Protein AF-A0A975MTH8-F1 (afdb_monomer)

Sequence (126 aa):
MILRWELRMLRRMFAWLFHARGDADKWRRLLSRLSTQQADLVVVHRVYQLARTGTKAIIRFEPSGKHQDSWFESRRVVRGEYLVITGHDGVGHHHKTLCRYVERGQLLARASKRDRRAYMRENSVS

Structure (mmCIF, N/CA/C/O backbone):
data_AF-A0A975MTH8-F1
#
_entry.id   AF-A0A975MTH8-F1
#
loop_
_atom_site.group_PDB
_atom_site.id
_atom_site.type_symbol
_atom_site.label_atom_id
_atom_site.label_alt_id
_atom_site.label_comp_id
_atom_site.label_asym_id
_atom_site.label_entity_id
_atom_site.label_seq_id
_atom_site.pdbx_PDB_ins_code
_atom_site.Cartn_x
_atom_site.Cartn_y
_atom_site.Cartn_z
_atom_site.occupancy
_atom_site.B_iso_or_equiv
_atom_site.auth_seq_id
_atom_site.auth_comp_id
_atom_site.auth_asym_id
_atom_site.auth_atom_id
_atom_site.pdbx_PDB_model_num
ATOM 1 N N . MET A 1 1 ? -46.816 -18.872 10.965 1.00 48.84 1 MET A N 1
ATOM 2 C CA . MET A 1 1 ? -45.738 -18.959 9.949 1.00 48.84 1 MET A CA 1
ATOM 3 C C . MET A 1 1 ? -44.903 -17.665 9.938 1.00 48.84 1 MET A C 1
ATOM 5 O O . MET A 1 1 ? -44.859 -16.976 8.931 1.00 48.84 1 MET A O 1
ATOM 9 N N . ILE A 1 2 ? -44.270 -17.306 11.069 1.00 52.34 2 ILE A N 1
ATOM 10 C CA . ILE A 1 2 ? -43.572 -16.007 11.271 1.00 52.34 2 ILE A CA 1
ATOM 11 C C . ILE A 1 2 ? -42.073 -16.199 11.611 1.00 52.34 2 ILE A C 1
ATOM 13 O O . ILE A 1 2 ? -41.240 -15.407 11.183 1.00 52.34 2 ILE A O 1
ATOM 17 N N . LEU A 1 3 ? -41.686 -17.333 12.217 1.00 54.47 3 LEU A N 1
ATOM 18 C CA . LEU A 1 3 ? -40.307 -17.611 12.667 1.00 54.47 3 LEU A CA 1
ATOM 19 C C . LEU A 1 3 ? -39.216 -17.607 11.573 1.00 54.47 3 LEU A C 1
ATOM 21 O O . LEU A 1 3 ? -38.030 -17.467 11.870 1.00 54.47 3 LEU A O 1
ATOM 25 N N . ARG A 1 4 ? -39.570 -17.799 10.297 1.00 53.81 4 ARG A N 1
ATOM 26 C CA . ARG A 1 4 ? -38.570 -18.010 9.231 1.00 53.81 4 ARG A CA 1
ATOM 27 C C . ARG A 1 4 ? -37.926 -16.705 8.734 1.00 53.81 4 ARG A C 1
ATOM 29 O O . ARG A 1 4 ? -36.821 -16.748 8.190 1.00 53.81 4 ARG A O 1
ATOM 36 N N . TRP A 1 5 ? -38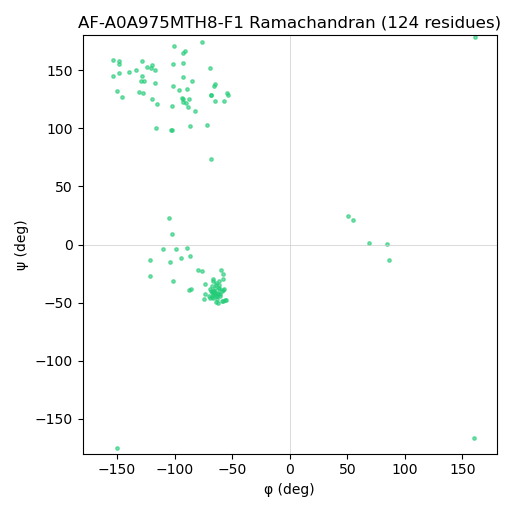.589 -15.562 8.926 1.00 47.06 5 TRP A N 1
ATOM 37 C CA . TRP A 1 5 ? -38.105 -14.244 8.492 1.00 47.06 5 TRP A CA 1
ATOM 38 C C . TRP A 1 5 ? -37.173 -13.594 9.524 1.00 47.06 5 TRP A C 1
ATOM 40 O O . TRP A 1 5 ? -36.129 -13.057 9.146 1.00 47.06 5 TRP A O 1
ATOM 50 N N . GLU A 1 6 ? -37.463 -13.750 10.817 1.00 59.38 6 GLU A N 1
ATOM 51 C CA . GLU A 1 6 ? -36.638 -13.217 11.912 1.00 59.38 6 GLU A CA 1
ATOM 52 C C . GLU A 1 6 ? -35.265 -13.899 12.001 1.00 59.38 6 GLU A C 1
ATOM 54 O O . GLU A 1 6 ? -34.243 -13.221 12.120 1.00 59.38 6 GLU A O 1
ATOM 59 N N . LEU A 1 7 ? -35.188 -15.224 11.810 1.00 60.03 7 LEU A N 1
ATOM 60 C CA . LEU A 1 7 ? -33.902 -15.938 11.801 1.00 60.03 7 LEU A CA 1
ATOM 61 C C . LEU A 1 7 ? -32.982 -15.521 10.639 1.00 60.03 7 LEU A C 1
ATOM 63 O O . LEU A 1 7 ? -31.760 -15.478 10.802 1.00 60.03 7 LEU A O 1
ATOM 67 N N . ARG A 1 8 ? -33.533 -15.210 9.455 1.00 64.88 8 ARG A N 1
ATOM 68 C CA . ARG A 1 8 ? -32.731 -14.712 8.319 1.00 64.88 8 ARG A CA 1
ATOM 69 C C . ARG A 1 8 ? -32.205 -13.307 8.595 1.00 64.88 8 ARG A C 1
ATOM 71 O O . ARG A 1 8 ? -31.067 -13.014 8.231 1.00 64.88 8 ARG A O 1
ATOM 78 N N . MET A 1 9 ? -33.003 -12.460 9.241 1.00 62.94 9 MET A N 1
ATOM 79 C CA . MET A 1 9 ? -32.611 -11.095 9.587 1.00 62.94 9 MET A CA 1
ATOM 80 C C . MET A 1 9 ? -31.523 -11.086 10.671 1.00 62.94 9 MET A C 1
ATOM 82 O O . MET A 1 9 ? -30.476 -10.471 10.471 1.00 62.94 9 MET A O 1
ATOM 86 N N . LEU A 1 10 ? -31.687 -11.878 11.736 1.00 65.94 10 LEU A N 1
ATOM 87 C CA . LEU A 1 10 ? -30.680 -12.042 12.788 1.00 65.94 10 LEU A CA 1
ATOM 88 C C . LEU A 1 10 ? -29.362 -12.613 12.244 1.00 65.94 10 LEU A C 1
ATOM 90 O O . LEU A 1 10 ? -28.302 -12.065 12.532 1.00 65.94 10 LEU A O 1
ATOM 94 N N . ARG A 1 11 ? -29.387 -13.640 11.378 1.00 64.31 11 ARG A N 1
ATOM 95 C CA . ARG A 1 11 ? -28.155 -14.176 10.753 1.00 64.31 11 ARG A CA 1
ATOM 96 C C . ARG A 1 11 ? -27.429 -13.142 9.897 1.00 64.31 11 ARG A C 1
ATOM 98 O O . ARG A 1 11 ? -26.202 -13.105 9.920 1.00 64.31 11 ARG A O 1
ATOM 105 N N . ARG A 1 12 ? -28.154 -12.293 9.159 1.00 63.16 12 ARG A N 1
ATOM 106 C CA . ARG A 1 12 ? -27.549 -11.198 8.380 1.00 63.16 12 ARG A CA 1
ATOM 107 C C . ARG A 1 12 ? -26.954 -10.127 9.287 1.00 63.16 12 ARG A C 1
ATOM 109 O O . ARG A 1 12 ? -25.863 -9.650 8.997 1.00 63.16 12 ARG A O 1
ATOM 116 N N . MET A 1 13 ? -27.632 -9.793 10.381 1.00 60.59 13 MET A N 1
ATOM 117 C CA . MET A 1 13 ? -27.163 -8.807 11.351 1.00 60.59 13 MET A CA 1
ATOM 118 C C . MET A 1 13 ? -25.915 -9.296 12.095 1.00 60.59 13 MET A C 1
ATOM 120 O O . MET A 1 13 ? -24.923 -8.577 12.152 1.00 60.59 13 MET A O 1
ATOM 124 N N . PHE A 1 14 ? -25.901 -10.548 12.564 1.00 61.69 14 PHE A N 1
ATOM 125 C CA . PHE A 1 14 ? -24.710 -11.159 13.155 1.00 61.69 14 PHE A CA 1
ATOM 126 C C . PHE A 1 14 ? -23.577 -11.283 12.139 1.00 61.69 14 PHE A C 1
ATOM 128 O O . PHE A 1 14 ? -22.464 -10.867 12.436 1.00 61.69 14 PHE A O 1
ATOM 135 N N . ALA A 1 15 ? -23.835 -11.768 10.921 1.00 59.56 15 ALA A N 1
ATOM 136 C CA . ALA A 1 15 ? -22.809 -11.825 9.881 1.00 59.56 15 ALA A CA 1
ATOM 137 C C . ALA A 1 15 ? -22.220 -10.438 9.582 1.00 59.56 15 ALA A C 1
ATOM 139 O O . ALA A 1 15 ? -21.009 -10.320 9.414 1.00 59.56 15 ALA A O 1
ATOM 140 N N . TRP A 1 16 ? -23.052 -9.393 9.564 1.00 58.25 16 TRP A N 1
ATOM 141 C CA . TRP A 1 16 ? -22.619 -8.009 9.386 1.00 58.25 16 TRP A CA 1
ATOM 142 C C . TRP A 1 16 ? -21.780 -7.503 10.567 1.00 58.25 16 TRP A C 1
ATOM 144 O O . TRP A 1 16 ? -20.705 -6.954 10.338 1.00 58.25 16 TRP A O 1
ATOM 154 N N . LEU A 1 17 ? -22.203 -7.753 11.811 1.00 59.12 17 LEU A N 1
ATOM 155 C CA . LEU A 1 17 ? -21.451 -7.396 13.022 1.00 59.12 17 LEU A CA 1
ATOM 156 C C . LEU A 1 17 ? -20.102 -8.130 13.103 1.00 59.12 17 LEU A C 1
ATOM 158 O O . LEU A 1 17 ? -19.076 -7.508 13.375 1.00 59.12 17 LEU A O 1
ATOM 162 N N . PHE A 1 18 ? -20.074 -9.435 12.814 1.00 60.06 18 PHE A N 1
ATOM 163 C CA . PHE A 1 18 ? -18.844 -10.233 12.777 1.00 60.06 18 PHE A CA 1
ATOM 164 C C . PHE A 1 18 ? -17.904 -9.788 11.648 1.00 60.06 18 PHE A C 1
ATOM 166 O O . PHE A 1 18 ? -16.699 -9.682 11.869 1.00 60.06 18 PHE A O 1
ATOM 173 N N . HIS A 1 19 ? -18.433 -9.462 10.462 1.00 60.56 19 HIS A N 1
ATOM 174 C CA . HIS A 1 19 ? -17.619 -8.906 9.376 1.00 60.56 19 HIS A CA 1
ATOM 175 C C . HIS A 1 19 ? -17.059 -7.528 9.736 1.00 60.56 19 HIS A C 1
ATOM 177 O O . HIS A 1 19 ? -15.888 -7.273 9.482 1.00 60.56 19 HIS A O 1
ATOM 183 N N . ALA A 1 20 ? -17.862 -6.653 10.348 1.00 62.03 20 ALA A N 1
ATOM 184 C CA . ALA A 1 20 ? -17.420 -5.319 10.741 1.00 62.03 20 ALA A CA 1
ATOM 185 C C . ALA A 1 20 ? -16.272 -5.366 11.766 1.00 62.03 20 ALA A C 1
ATOM 187 O O . ALA A 1 20 ? -15.285 -4.653 11.584 1.00 62.03 20 ALA A O 1
ATOM 188 N N . ARG A 1 21 ? -16.351 -6.254 12.769 1.00 63.50 21 ARG A N 1
ATOM 189 C CA . ARG A 1 21 ? -15.250 -6.487 13.724 1.00 63.50 21 ARG A CA 1
ATOM 190 C C . ARG A 1 21 ? -14.002 -7.054 13.040 1.00 63.50 21 ARG A C 1
ATOM 192 O O . ARG A 1 21 ? -12.900 -6.558 13.257 1.00 63.50 21 ARG A O 1
ATOM 199 N N . GLY A 1 22 ? -14.174 -8.034 12.147 1.00 74.25 22 GLY A N 1
ATOM 200 C CA . GLY A 1 22 ? -13.063 -8.613 11.382 1.00 74.25 22 GLY A CA 1
ATOM 201 C C . GLY A 1 22 ? -12.345 -7.604 10.472 1.00 74.25 22 GLY A C 1
ATOM 202 O O . GLY A 1 22 ? -11.130 -7.709 10.271 1.00 74.25 22 GLY A O 1
ATOM 203 N N . ASP A 1 23 ? -13.072 -6.609 9.956 1.00 83.56 23 ASP A N 1
ATOM 204 C CA . ASP A 1 23 ? -12.522 -5.508 9.159 1.00 83.56 23 ASP A CA 1
ATOM 205 C C . ASP A 1 23 ? -11.676 -4.555 10.030 1.00 83.56 23 ASP A C 1
ATOM 207 O O . ASP A 1 23 ? -10.560 -4.199 9.645 1.00 83.56 23 ASP A O 1
ATOM 211 N N . ALA A 1 24 ? -12.144 -4.185 11.229 1.00 87.62 24 ALA A N 1
ATOM 212 C CA . ALA A 1 24 ? -11.375 -3.347 12.159 1.00 87.62 24 ALA A CA 1
ATOM 213 C C . ALA A 1 24 ? -10.093 -4.046 12.654 1.00 87.62 24 ALA A C 1
ATOM 215 O O . ALA A 1 24 ? -9.031 -3.421 12.742 1.00 87.62 24 ALA A O 1
ATOM 216 N N . ASP A 1 25 ? -10.145 -5.360 12.887 1.00 90.00 25 ASP A N 1
ATOM 217 C CA . ASP A 1 25 ? -8.981 -6.152 13.299 1.00 90.00 25 ASP A CA 1
ATOM 218 C C . ASP A 1 25 ? -7.879 -6.209 12.238 1.00 90.00 25 ASP A C 1
ATOM 220 O O . ASP A 1 25 ? -6.691 -6.253 12.569 1.00 90.00 25 ASP A O 1
ATOM 224 N N . LYS A 1 26 ? -8.237 -6.190 10.947 1.00 91.62 26 LYS A N 1
ATOM 225 C CA . LYS A 1 26 ? -7.236 -6.081 9.873 1.00 91.62 26 LYS A CA 1
ATOM 226 C C . LYS A 1 26 ? -6.466 -4.773 9.971 1.00 91.62 26 LYS A C 1
ATOM 228 O O . LYS A 1 26 ? -5.246 -4.786 9.817 1.00 91.62 26 LYS A O 1
ATOM 233 N N . TRP A 1 27 ? -7.156 -3.673 10.268 1.00 94.06 27 TRP A N 1
ATOM 234 C CA . TRP A 1 27 ? -6.505 -2.383 10.468 1.00 94.06 27 TRP A CA 1
ATOM 235 C C . TRP A 1 27 ? -5.616 -2.378 11.717 1.00 94.06 27 TRP A C 1
ATOM 237 O O . TRP A 1 27 ? -4.470 -1.945 11.637 1.00 94.06 27 TRP A O 1
ATOM 247 N N . ARG A 1 28 ? -6.079 -2.941 12.843 1.00 93.31 28 ARG A N 1
ATOM 248 C CA . ARG A 1 28 ? -5.256 -3.090 14.061 1.00 93.31 28 ARG A CA 1
ATOM 249 C C . ARG A 1 28 ? -3.965 -3.861 13.798 1.00 93.31 28 ARG A C 1
ATOM 251 O O . ARG A 1 28 ? -2.893 -3.400 14.173 1.00 93.31 28 ARG A O 1
ATOM 258 N N . ARG A 1 29 ? -4.054 -5.007 13.111 1.00 91.44 29 ARG A N 1
ATOM 259 C CA . ARG A 1 29 ? -2.874 -5.806 12.732 1.00 91.44 29 ARG A CA 1
ATOM 260 C C . ARG A 1 29 ? -1.925 -5.044 11.817 1.00 91.44 29 ARG A C 1
ATOM 262 O O . ARG A 1 29 ? -0.717 -5.234 11.893 1.00 91.44 29 ARG A O 1
ATOM 269 N N . LEU A 1 30 ? -2.459 -4.204 10.936 1.00 93.88 30 LEU A N 1
ATOM 270 C CA . LEU A 1 30 ? -1.640 -3.339 10.101 1.00 93.88 30 LEU A CA 1
ATOM 271 C C . LEU A 1 30 ? -0.871 -2.331 10.970 1.00 93.88 30 LEU A C 1
ATOM 273 O O . LEU A 1 30 ? 0.350 -2.250 10.852 1.00 93.88 30 LEU A O 1
ATOM 277 N N . LEU A 1 31 ? -1.545 -1.637 11.892 1.00 93.50 31 LEU A N 1
ATOM 278 C CA . LEU A 1 31 ? -0.901 -0.682 12.804 1.00 93.50 31 LEU A CA 1
ATOM 279 C C . LEU A 1 31 ? 0.141 -1.341 13.720 1.00 93.50 31 LEU A C 1
ATOM 281 O O . LEU A 1 31 ? 1.205 -0.769 13.933 1.00 93.50 31 LEU A O 1
ATOM 285 N N . SER A 1 32 ? -0.104 -2.562 14.205 1.00 92.50 32 SER A N 1
ATOM 286 C CA . SER A 1 32 ? 0.870 -3.276 15.043 1.00 92.50 32 SER A CA 1
ATOM 287 C C . SER A 1 32 ? 2.144 -3.658 14.280 1.00 92.50 32 SER A C 1
ATOM 289 O O . SER A 1 32 ? 3.220 -3.751 14.864 1.00 92.50 32 SER A O 1
ATOM 291 N N . ARG A 1 33 ? 2.055 -3.900 12.964 1.00 92.56 33 ARG A N 1
ATOM 292 C CA . ARG A 1 33 ? 3.245 -4.120 12.121 1.00 92.56 33 ARG A CA 1
ATOM 293 C C . ARG A 1 33 ? 4.008 -2.829 11.857 1.00 92.56 33 ARG A C 1
ATOM 295 O O . ARG A 1 33 ? 5.228 -2.874 11.783 1.00 92.56 33 ARG A O 1
ATOM 302 N N . LEU A 1 34 ? 3.301 -1.705 11.750 1.00 90.75 34 LEU A N 1
ATOM 303 C CA . LEU A 1 34 ? 3.921 -0.392 11.593 1.00 90.75 34 LEU A CA 1
ATOM 304 C C . LEU A 1 34 ? 4.734 0.010 12.832 1.00 90.75 34 LEU A C 1
ATOM 306 O O . LEU A 1 34 ? 5.819 0.547 12.684 1.00 90.75 34 LEU A O 1
ATOM 310 N N . SER A 1 35 ? 4.238 -0.258 14.044 1.00 81.62 35 SER A N 1
ATOM 311 C CA . SER A 1 35 ? 4.922 0.147 15.282 1.00 81.62 35 SER A CA 1
ATOM 312 C C . SER A 1 35 ? 6.126 -0.723 15.657 1.00 81.62 35 SER A C 1
ATOM 314 O O . SER A 1 35 ? 6.986 -0.281 16.411 1.00 81.62 35 SER A O 1
ATOM 316 N N . THR A 1 36 ? 6.186 -1.962 15.165 1.00 75.62 36 THR A N 1
ATOM 317 C CA . THR A 1 36 ? 7.221 -2.945 15.538 1.00 75.62 36 THR A CA 1
ATOM 318 C C . THR A 1 36 ? 8.413 -2.973 14.587 1.00 75.62 36 THR A C 1
ATOM 320 O O . THR A 1 36 ? 9.423 -3.601 14.896 1.00 75.62 36 THR A O 1
ATOM 323 N N . GLN A 1 37 ? 8.312 -2.326 13.426 1.00 74.62 37 GLN A N 1
ATOM 324 C CA . GLN A 1 37 ? 9.346 -2.329 12.393 1.00 74.62 37 GLN A CA 1
ATOM 325 C C . GLN A 1 37 ? 9.576 -0.901 11.895 1.00 74.62 37 GLN A C 1
ATOM 327 O O . GLN A 1 37 ? 8.649 -0.097 11.892 1.00 74.62 37 GLN A O 1
ATOM 332 N N . GLN A 1 38 ? 10.794 -0.577 11.448 1.00 85.62 38 GLN A N 1
ATOM 333 C CA . GLN A 1 38 ? 11.060 0.649 10.683 1.00 85.62 38 GLN A CA 1
ATOM 334 C C . GLN A 1 38 ? 10.393 0.528 9.304 1.00 85.62 38 GLN A C 1
ATOM 336 O O . GLN A 1 38 ? 11.037 0.235 8.300 1.00 85.62 38 GLN A O 1
ATOM 341 N N . ALA A 1 39 ? 9.070 0.643 9.290 1.00 94.56 39 ALA A N 1
ATOM 342 C CA . ALA A 1 39 ? 8.218 0.409 8.143 1.00 94.56 39 ALA A CA 1
ATOM 343 C C . ALA A 1 39 ? 7.443 1.676 7.789 1.00 94.56 39 ALA A C 1
ATOM 345 O O . ALA A 1 39 ? 7.144 2.513 8.639 1.00 94.56 39 ALA A O 1
ATOM 346 N N . ASP A 1 40 ? 7.063 1.772 6.523 1.00 96.00 40 ASP A N 1
ATOM 347 C CA . ASP A 1 40 ? 6.265 2.867 6.005 1.00 96.00 40 ASP A CA 1
ATOM 348 C C . ASP A 1 40 ? 4.808 2.442 5.845 1.00 96.00 40 ASP A C 1
ATOM 350 O O . ASP A 1 40 ? 4.500 1.373 5.304 1.00 96.00 40 ASP A O 1
ATOM 354 N N . LEU A 1 41 ? 3.897 3.325 6.251 1.00 96.56 41 LEU A N 1
ATOM 355 C CA . LEU A 1 41 ? 2.489 3.224 5.897 1.00 96.56 41 LEU A CA 1
ATOM 356 C C . LEU A 1 41 ? 2.236 3.944 4.573 1.00 96.56 41 LEU A C 1
ATOM 358 O O . LEU A 1 41 ? 2.382 5.166 4.469 1.00 96.56 41 LEU A O 1
ATOM 362 N N . VAL A 1 42 ? 1.790 3.190 3.574 1.00 97.81 42 VAL A N 1
ATOM 363 C CA . VAL A 1 42 ? 1.510 3.708 2.235 1.00 97.81 42 VAL A CA 1
ATOM 364 C C . VAL A 1 42 ? 0.115 3.315 1.770 1.00 97.81 42 VAL A C 1
ATOM 366 O O . VAL A 1 42 ? -0.465 2.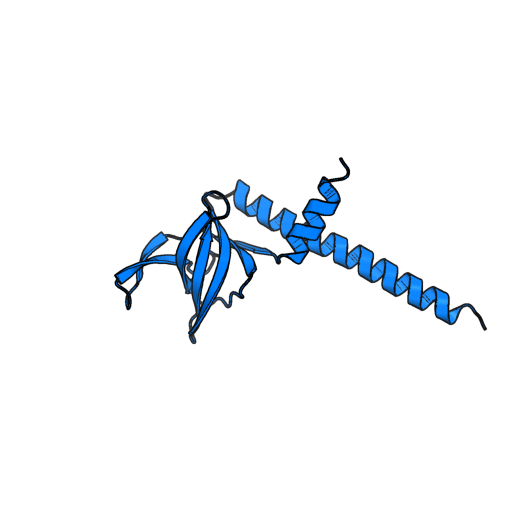331 2.227 1.00 97.81 42 VAL A O 1
ATOM 369 N N . VAL A 1 43 ? -0.422 4.063 0.812 1.00 97.94 43 VAL A N 1
ATOM 370 C CA . VAL A 1 43 ? -1.605 3.668 0.044 1.00 97.94 43 VAL A CA 1
ATOM 371 C C . VAL A 1 43 ? -1.245 3.508 -1.427 1.00 97.94 43 VAL A C 1
ATOM 373 O O . VAL A 1 43 ? -0.524 4.324 -2.002 1.00 97.94 43 VAL A O 1
ATOM 376 N N . VAL A 1 44 ? -1.780 2.471 -2.066 1.00 98.12 44 VAL A N 1
ATOM 377 C CA . VAL A 1 44 ? -1.625 2.254 -3.507 1.00 98.12 44 VAL A CA 1
ATOM 378 C C . VAL A 1 44 ? -2.471 3.288 -4.248 1.00 98.12 44 VAL A C 1
ATOM 380 O O . VAL A 1 44 ? -3.697 3.172 -4.334 1.00 98.12 44 VAL A O 1
ATOM 383 N N . HIS A 1 45 ? -1.830 4.321 -4.788 1.00 97.75 45 HIS A N 1
ATOM 384 C CA . HIS A 1 45 ? -2.506 5.411 -5.485 1.00 97.75 45 HIS A CA 1
ATOM 385 C C . HIS A 1 45 ? -2.988 4.982 -6.878 1.00 97.75 45 HIS A C 1
ATOM 387 O O . HIS A 1 45 ? -4.148 5.212 -7.240 1.00 97.75 45 HIS A O 1
ATOM 393 N N . ARG A 1 46 ? -2.116 4.314 -7.645 1.00 97.38 46 ARG A N 1
ATOM 394 C CA . ARG A 1 46 ? -2.404 3.820 -9.000 1.00 97.38 46 ARG A CA 1
ATOM 395 C C . ARG A 1 46 ? -1.592 2.565 -9.290 1.00 97.38 46 ARG A C 1
ATOM 397 O O . ARG A 1 46 ? -0.385 2.582 -9.117 1.00 97.38 46 ARG A O 1
ATOM 404 N N . VAL A 1 47 ? -2.228 1.520 -9.809 1.00 97.69 47 VAL A N 1
ATOM 405 C CA . VAL A 1 47 ? -1.526 0.387 -10.431 1.00 97.69 47 VAL A CA 1
ATOM 406 C C . VAL A 1 47 ? -1.450 0.664 -11.923 1.00 97.69 47 VAL A C 1
ATOM 408 O O . VAL A 1 47 ? -2.478 0.954 -12.533 1.00 97.69 47 VAL A O 1
ATOM 411 N N . TYR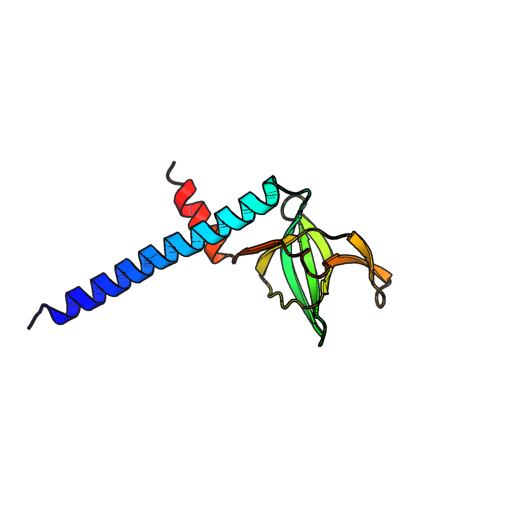 A 1 48 ? -0.251 0.622 -12.496 1.00 95.62 48 TYR A N 1
ATOM 412 C CA . TYR A 1 48 ? -0.060 0.908 -13.920 1.00 95.62 48 TYR A CA 1
ATOM 413 C C . TYR A 1 48 ? 0.568 -0.256 -14.690 1.00 95.62 48 TYR A C 1
ATOM 415 O O . TYR A 1 48 ? 0.498 -0.266 -15.913 1.00 95.62 48 TYR A O 1
ATOM 423 N N . GLN A 1 49 ? 1.125 -1.261 -14.004 1.00 95.12 49 GLN A N 1
ATOM 424 C CA . GLN A 1 49 ? 1.588 -2.482 -14.659 1.00 95.12 49 GLN A CA 1
ATOM 425 C C . GLN A 1 49 ? 1.384 -3.709 -13.765 1.00 95.12 49 GLN A C 1
ATOM 427 O O . GLN A 1 49 ? 1.879 -3.768 -12.640 1.00 95.12 49 GLN A O 1
ATOM 432 N N . LEU A 1 50 ? 0.716 -4.729 -14.305 1.00 95.69 50 LEU A N 1
ATOM 433 C CA . LEU A 1 50 ? 0.645 -6.071 -13.728 1.00 95.69 50 LEU A CA 1
ATOM 434 C C . LEU A 1 50 ? 1.581 -6.992 -14.519 1.00 95.69 50 LEU A C 1
ATOM 436 O O . LEU A 1 50 ? 1.235 -7.472 -15.591 1.00 95.69 50 LEU A O 1
ATOM 440 N N . ALA A 1 51 ? 2.786 -7.228 -14.006 1.00 91.69 51 ALA A N 1
ATOM 441 C CA . ALA A 1 51 ? 3.783 -8.087 -14.648 1.00 91.69 51 ALA A CA 1
ATOM 442 C C . ALA A 1 51 ? 3.694 -9.530 -14.133 1.00 91.69 51 ALA A C 1
ATOM 444 O O . ALA A 1 51 ? 3.100 -9.784 -13.088 1.00 91.69 51 ALA A O 1
ATOM 445 N N . ARG A 1 52 ? 4.313 -10.499 -14.815 1.00 94.19 52 ARG A N 1
ATOM 446 C CA . ARG A 1 52 ? 4.331 -11.905 -14.361 1.00 94.19 52 ARG A CA 1
ATOM 447 C C . ARG A 1 52 ? 4.912 -12.064 -12.949 1.00 94.19 52 ARG A C 1
ATOM 449 O O . ARG A 1 52 ? 4.396 -12.842 -12.159 1.00 94.19 52 ARG A O 1
ATOM 456 N N . THR A 1 53 ? 5.951 -11.295 -12.637 1.00 93.56 53 THR A N 1
ATOM 457 C CA . THR A 1 53 ? 6.745 -11.404 -11.406 1.00 93.56 53 THR A CA 1
ATOM 458 C C . THR A 1 53 ? 6.412 -10.344 -10.364 1.00 93.56 53 THR A C 1
ATOM 460 O O . THR A 1 53 ? 7.132 -10.231 -9.381 1.00 93.56 53 THR A O 1
ATOM 463 N N . GLY A 1 54 ? 5.353 -9.553 -10.542 1.00 95.81 54 GLY A N 1
ATOM 464 C CA . GLY A 1 54 ? 5.026 -8.497 -9.588 1.00 95.81 54 GLY A CA 1
ATOM 465 C C . GLY A 1 54 ? 4.116 -7.413 -10.141 1.00 95.81 54 GLY A C 1
ATOM 466 O O . GLY A 1 54 ? 3.497 -7.562 -11.199 1.00 95.81 54 GLY A O 1
ATOM 467 N N . THR A 1 55 ? 4.025 -6.313 -9.406 1.00 97.25 55 THR A N 1
ATOM 468 C CA . THR A 1 55 ? 3.157 -5.179 -9.736 1.00 97.25 55 THR A CA 1
ATOM 469 C C . THR A 1 55 ? 3.944 -3.883 -9.664 1.00 97.25 55 THR A C 1
ATOM 471 O O . THR A 1 55 ? 4.603 -3.635 -8.657 1.00 97.25 55 THR A O 1
ATOM 474 N N . LYS A 1 56 ? 3.843 -3.042 -10.699 1.00 95.88 56 LYS A N 1
ATOM 475 C CA . LYS A 1 56 ? 4.286 -1.651 -10.606 1.00 95.88 56 LYS A CA 1
ATOM 476 C C . LYS A 1 56 ? 3.114 -0.740 -10.281 1.00 95.88 56 LYS A C 1
ATOM 478 O O . LYS A 1 56 ? 2.040 -0.829 -10.897 1.00 95.88 56 LYS A O 1
ATOM 483 N N . ALA A 1 57 ? 3.334 0.136 -9.315 1.00 97.25 57 ALA A N 1
ATOM 484 C CA . ALA A 1 57 ? 2.325 1.057 -8.839 1.00 97.25 57 ALA A CA 1
ATOM 485 C C . ALA A 1 57 ? 2.949 2.370 -8.368 1.00 97.25 57 ALA A C 1
ATOM 487 O O . ALA A 1 57 ? 4.091 2.414 -7.935 1.00 97.25 57 ALA A O 1
ATOM 488 N N . ILE A 1 58 ? 2.154 3.432 -8.392 1.00 97.25 58 ILE A N 1
ATOM 489 C CA . ILE A 1 58 ? 2.441 4.656 -7.655 1.00 97.25 58 ILE A CA 1
ATOM 490 C C . ILE A 1 58 ? 1.852 4.478 -6.260 1.00 97.25 58 ILE A C 1
ATOM 492 O O . ILE A 1 58 ? 0.653 4.204 -6.121 1.00 97.25 58 ILE A O 1
ATOM 496 N N . ILE A 1 59 ? 2.683 4.650 -5.241 1.00 97.88 59 ILE A N 1
ATOM 497 C CA . ILE A 1 59 ? 2.276 4.707 -3.838 1.00 97.88 59 ILE A CA 1
ATOM 498 C C . ILE A 1 59 ? 2.235 6.150 -3.357 1.00 97.88 59 ILE A C 1
ATOM 500 O O . ILE A 1 59 ? 2.924 7.017 -3.892 1.00 97.88 59 ILE A O 1
ATOM 504 N N . ARG A 1 60 ? 1.429 6.395 -2.326 1.00 98.06 60 ARG A N 1
ATOM 505 C CA . ARG A 1 60 ? 1.456 7.627 -1.543 1.00 98.06 60 ARG A CA 1
ATOM 506 C C . ARG A 1 60 ? 1.771 7.286 -0.092 1.00 98.06 60 ARG A C 1
ATOM 508 O O . ARG A 1 60 ? 1.055 6.481 0.502 1.00 98.06 60 ARG A O 1
ATOM 515 N N . PHE A 1 61 ? 2.800 7.906 0.474 1.00 96.12 61 PHE A N 1
ATOM 516 C CA . PHE A 1 61 ? 3.109 7.794 1.900 1.00 96.12 61 PHE A CA 1
ATOM 517 C C . PHE A 1 61 ? 2.020 8.502 2.711 1.00 96.12 61 PHE A C 1
ATOM 519 O O . PHE A 1 61 ? 1.667 9.642 2.408 1.00 96.12 61 PHE A O 1
ATOM 526 N N . GLU A 1 62 ? 1.446 7.836 3.714 1.00 93.56 62 GLU A N 1
ATOM 527 C CA . GLU A 1 62 ? 0.377 8.440 4.522 1.00 93.56 62 GLU A CA 1
ATOM 528 C C . GLU A 1 62 ? 0.863 9.623 5.379 1.00 93.56 62 GLU A C 1
ATOM 530 O O . GLU A 1 62 ? 0.147 10.621 5.385 1.00 93.56 62 GLU A O 1
ATOM 535 N N . PRO A 1 63 ? 2.050 9.595 6.028 1.00 89.12 63 PRO A N 1
ATOM 536 C CA . PRO A 1 63 ? 2.497 10.721 6.855 1.00 89.12 63 PRO A CA 1
ATOM 537 C C . PRO A 1 63 ? 2.797 12.001 6.064 1.00 89.12 63 PRO A C 1
ATOM 539 O O . PRO A 1 63 ? 2.451 13.091 6.502 1.00 89.12 63 PRO A O 1
ATOM 542 N N . SER A 1 64 ? 3.444 11.882 4.900 1.00 93.06 64 SER A N 1
ATOM 543 C CA . SER A 1 64 ? 3.938 13.035 4.129 1.00 93.06 64 SER A CA 1
ATOM 544 C C . SER A 1 64 ? 3.092 13.382 2.907 1.00 93.06 64 SER A C 1
ATOM 546 O O . SER A 1 64 ? 3.284 14.429 2.298 1.00 93.06 64 SER A O 1
ATOM 548 N N . GLY A 1 65 ? 2.208 12.483 2.471 1.00 95.75 65 GLY A N 1
ATOM 549 C CA . GLY A 1 65 ? 1.469 12.637 1.220 1.00 95.75 65 GLY A CA 1
ATOM 550 C C . GLY A 1 65 ? 2.331 12.525 -0.044 1.00 95.75 65 GLY A C 1
ATOM 551 O O . GLY A 1 65 ? 1.787 12.629 -1.141 1.00 95.75 65 GLY A O 1
ATOM 552 N N . LYS A 1 66 ? 3.644 12.276 0.070 1.00 95.75 66 LYS A N 1
ATOM 553 C CA . LYS A 1 66 ? 4.555 12.165 -1.076 1.00 95.75 66 LYS A CA 1
ATOM 554 C C . LYS A 1 66 ? 4.193 10.961 -1.944 1.00 95.75 66 LYS A C 1
ATOM 556 O O . LYS A 1 66 ? 3.905 9.880 -1.429 1.00 95.75 66 LYS A O 1
ATOM 561 N N . HIS A 1 67 ? 4.231 11.150 -3.260 1.00 96.75 67 HIS A N 1
ATOM 562 C CA . HIS A 1 67 ? 4.063 10.075 -4.234 1.00 96.75 67 HIS A CA 1
ATOM 563 C C . HIS A 1 67 ? 5.419 9.501 -4.643 1.00 96.75 67 HIS A C 1
ATOM 565 O O . HIS A 1 67 ? 6.395 10.241 -4.775 1.00 96.75 67 HIS A O 1
ATOM 571 N N . GLN A 1 68 ? 5.468 8.194 -4.882 1.00 95.94 68 GLN A N 1
ATOM 572 C CA . GLN A 1 68 ? 6.665 7.525 -5.382 1.00 95.94 68 GLN A CA 1
ATOM 573 C C . GLN A 1 68 ? 6.290 6.337 -6.263 1.00 95.94 68 GLN A C 1
ATOM 575 O O . GLN A 1 68 ? 5.257 5.694 -6.049 1.00 95.94 68 GLN A O 1
ATOM 580 N N . ASP A 1 69 ? 7.123 6.059 -7.264 1.00 96.44 69 ASP A N 1
ATOM 581 C CA . ASP A 1 69 ? 7.023 4.821 -8.027 1.00 96.44 69 ASP A CA 1
ATOM 582 C C . ASP A 1 69 ? 7.421 3.633 -7.146 1.00 96.44 69 ASP A C 1
ATOM 584 O O . ASP A 1 69 ? 8.195 3.776 -6.200 1.00 96.44 69 ASP A O 1
ATOM 588 N N . SER A 1 70 ? 6.879 2.457 -7.423 1.00 96.81 70 SER A N 1
ATOM 589 C CA . SER A 1 70 ? 7.163 1.275 -6.621 1.00 96.81 70 SER A CA 1
ATOM 590 C C . SER A 1 70 ? 7.012 -0.021 -7.395 1.00 96.81 70 SER A C 1
ATOM 592 O O . SER A 1 70 ? 6.121 -0.178 -8.238 1.00 96.81 70 SER A 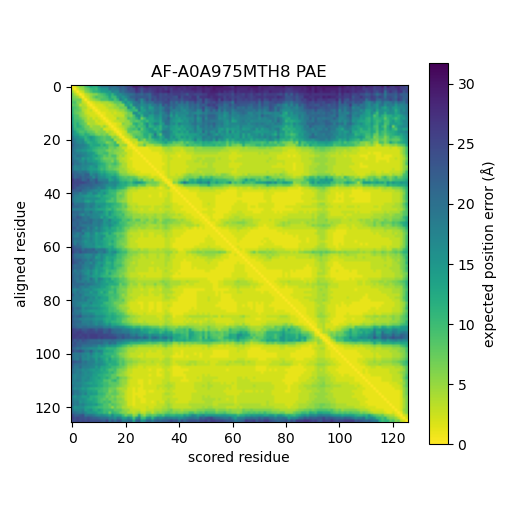O 1
ATOM 594 N N . TRP A 1 71 ? 7.871 -0.976 -7.051 1.00 96.94 71 TRP A N 1
ATOM 595 C CA . TRP A 1 71 ? 7.828 -2.344 -7.535 1.00 96.94 71 TRP A CA 1
ATOM 596 C C . TRP A 1 71 ? 7.548 -3.304 -6.384 1.00 96.94 71 TRP A C 1
ATOM 598 O O . TRP A 1 71 ? 8.318 -3.392 -5.433 1.00 96.94 71 TRP A O 1
ATOM 608 N N . PHE A 1 72 ? 6.456 -4.052 -6.508 1.00 97.44 72 PHE A N 1
ATOM 609 C CA . PHE A 1 72 ? 6.058 -5.089 -5.566 1.00 97.44 72 PHE A CA 1
ATOM 610 C C . PHE A 1 72 ? 6.391 -6.460 -6.137 1.00 97.44 72 PHE A C 1
ATOM 612 O O . PHE A 1 72 ? 5.640 -7.010 -6.952 1.00 97.44 72 PHE A O 1
ATOM 619 N N . GLU A 1 73 ? 7.515 -7.016 -5.704 1.00 96.81 73 GLU A N 1
ATOM 620 C CA . GLU A 1 73 ? 8.016 -8.290 -6.190 1.00 96.81 73 GLU A CA 1
ATOM 621 C C . GLU A 1 73 ? 7.109 -9.443 -5.738 1.00 96.81 73 GLU A C 1
ATOM 623 O O . GLU A 1 73 ? 6.761 -9.594 -4.568 1.00 96.81 73 GLU A O 1
ATOM 628 N N . SER A 1 74 ? 6.693 -10.273 -6.691 1.00 94.94 74 SER A N 1
ATOM 629 C CA . SER A 1 74 ? 5.858 -11.462 -6.489 1.00 94.94 74 SER A CA 1
ATOM 630 C C . SER A 1 74 ? 4.534 -11.196 -5.755 1.00 94.94 74 SER A C 1
ATOM 632 O O . SER A 1 74 ? 3.920 -12.107 -5.195 1.00 94.94 74 SER A O 1
ATOM 634 N N . ARG A 1 75 ? 4.056 -9.945 -5.763 1.00 94.81 75 ARG A N 1
ATOM 635 C CA . ARG A 1 75 ? 2.804 -9.538 -5.119 1.00 94.81 75 ARG A CA 1
ATOM 636 C C . ARG A 1 75 ? 1.887 -8.811 -6.093 1.00 94.81 75 ARG A C 1
ATOM 638 O O . ARG A 1 75 ? 2.304 -7.978 -6.897 1.00 94.81 75 ARG A O 1
ATOM 645 N N . ARG A 1 76 ? 0.595 -9.114 -5.970 1.00 96.19 76 ARG A N 1
ATOM 646 C CA . ARG A 1 76 ? -0.497 -8.321 -6.532 1.00 96.19 76 ARG A CA 1
ATOM 647 C C . ARG A 1 76 ? -0.970 -7.339 -5.471 1.00 96.19 76 ARG A C 1
ATOM 649 O O . ARG A 1 76 ? -1.324 -7.748 -4.360 1.00 96.19 76 ARG A O 1
ATOM 656 N N . VAL A 1 77 ? -0.924 -6.063 -5.826 1.00 96.38 77 VAL A N 1
ATOM 657 C CA . VAL A 1 77 ? -1.507 -4.972 -5.046 1.00 96.38 77 VAL A CA 1
ATOM 658 C C . VAL A 1 77 ? -2.594 -4.316 -5.880 1.00 96.38 77 VAL A C 1
ATOM 660 O O . VAL A 1 77 ? -2.519 -4.322 -7.112 1.00 96.38 77 VAL A O 1
ATOM 663 N N . VAL A 1 78 ? -3.612 -3.773 -5.223 1.00 96.56 78 VAL A N 1
ATOM 664 C CA . VAL A 1 78 ? -4.730 -3.105 -5.896 1.00 96.56 78 VAL A CA 1
ATOM 665 C C . VAL A 1 78 ? -4.855 -1.659 -5.448 1.00 96.56 78 VAL A C 1
ATOM 667 O O . VAL A 1 78 ? -4.494 -1.285 -4.334 1.00 96.56 78 VAL A O 1
ATOM 670 N N . ARG A 1 79 ? -5.390 -0.816 -6.333 1.00 96.94 79 ARG A N 1
ATOM 671 C CA . ARG A 1 79 ? -5.619 0.601 -6.045 1.00 96.94 79 ARG A CA 1
ATOM 672 C C . ARG A 1 79 ? -6.460 0.770 -4.775 1.00 96.94 79 ARG A C 1
ATOM 674 O O . ARG A 1 79 ? -7.542 0.203 -4.655 1.00 96.94 79 ARG A O 1
ATOM 681 N N . GLY A 1 80 ? -5.997 1.628 -3.871 1.00 96.06 80 GLY A N 1
ATOM 682 C CA . GLY A 1 80 ? -6.672 1.958 -2.620 1.00 96.06 80 GLY A CA 1
ATOM 683 C C . GLY A 1 80 ? -6.405 0.997 -1.461 1.00 96.06 80 GLY A C 1
ATOM 684 O O . GLY A 1 80 ? -6.953 1.239 -0.385 1.00 96.06 80 GLY A O 1
ATOM 685 N N . GLU A 1 81 ? -5.590 -0.047 -1.644 1.00 97.12 81 GLU A N 1
ATOM 686 C CA . GLU A 1 81 ? -5.036 -0.804 -0.516 1.00 97.12 81 GLU A CA 1
ATOM 687 C C . GLU A 1 81 ? -4.084 0.072 0.297 1.00 97.12 81 GLU A C 1
ATOM 689 O O . GLU A 1 81 ? -3.247 0.783 -0.262 1.00 97.12 81 GLU A O 1
ATOM 694 N N . TYR A 1 82 ? -4.204 -0.022 1.616 1.00 97.94 82 TYR A N 1
ATOM 695 C CA . TYR A 1 82 ? -3.194 0.431 2.558 1.00 97.94 82 TYR A CA 1
ATOM 696 C C . TYR A 1 82 ? -2.227 -0.708 2.813 1.00 97.94 82 TYR A C 1
ATOM 698 O O . TYR A 1 82 ? -2.655 -1.839 3.051 1.00 97.94 82 TYR A O 1
ATOM 706 N N . LEU A 1 8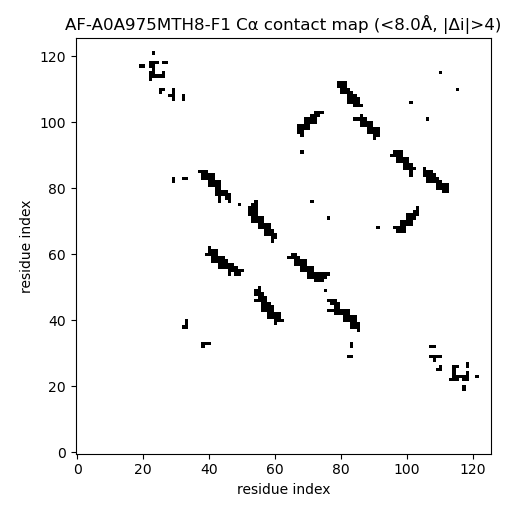3 ? -0.940 -0.404 2.783 1.00 97.69 83 LEU A N 1
ATOM 707 C CA . LEU A 1 83 ? 0.133 -1.365 2.954 1.00 97.69 83 LEU A CA 1
ATOM 708 C C . LEU A 1 83 ? 1.090 -0.849 4.022 1.00 97.69 83 LEU A C 1
ATOM 710 O O . LEU A 1 83 ? 1.398 0.341 4.059 1.00 97.69 83 LEU A O 1
ATOM 714 N N . VAL A 1 84 ? 1.575 -1.763 4.854 1.00 97.25 84 VAL A N 1
ATOM 715 C CA . VAL A 1 84 ? 2.766 -1.527 5.671 1.00 97.25 84 VAL A CA 1
ATOM 716 C C . VAL A 1 84 ? 3.904 -2.262 4.999 1.00 97.25 84 VAL A C 1
ATOM 718 O O . VAL A 1 84 ? 3.818 -3.478 4.790 1.00 97.25 84 VAL A O 1
ATOM 721 N N . ILE A 1 85 ? 4.917 -1.502 4.599 1.00 96.88 85 ILE A N 1
ATOM 722 C CA . ILE A 1 85 ? 6.024 -2.002 3.795 1.00 96.88 85 ILE A CA 1
ATOM 723 C C . ILE A 1 85 ? 7.361 -1.642 4.426 1.00 96.88 85 ILE A C 1
ATOM 725 O O . ILE A 1 85 ? 7.526 -0.561 4.982 1.00 96.88 85 ILE A O 1
ATOM 729 N N . THR A 1 86 ? 8.325 -2.534 4.281 1.00 96.00 86 THR A N 1
ATOM 730 C CA . THR A 1 86 ? 9.740 -2.174 4.243 1.00 96.00 86 THR A CA 1
ATOM 731 C C . THR A 1 86 ? 10.189 -2.160 2.786 1.00 96.00 86 THR A C 1
ATOM 733 O O . THR A 1 86 ? 9.440 -2.522 1.874 1.00 96.00 86 THR A O 1
ATOM 736 N N . GLY A 1 87 ? 11.395 -1.678 2.542 1.00 93.94 87 GLY A N 1
ATOM 737 C CA . GLY A 1 87 ? 11.975 -1.682 1.212 1.00 93.94 87 GLY A CA 1
ATOM 738 C C . GLY A 1 87 ? 13.114 -0.695 1.120 1.00 93.94 87 GLY A C 1
ATOM 739 O O . GLY A 1 87 ? 13.416 0.018 2.076 1.00 93.94 87 GLY A O 1
ATOM 740 N N . HIS A 1 88 ? 13.723 -0.649 -0.051 1.00 94.69 88 HIS A N 1
ATOM 741 C CA . HIS A 1 88 ? 14.801 0.279 -0.338 1.00 94.69 88 HIS A CA 1
ATOM 742 C C . HIS A 1 88 ? 14.459 1.115 -1.565 1.00 94.69 88 HIS A C 1
ATOM 744 O O . HIS A 1 88 ? 13.689 0.709 -2.442 1.00 94.69 88 HIS A O 1
ATOM 750 N N . ASP A 1 89 ? 15.025 2.311 -1.605 1.00 95.25 89 ASP A N 1
ATOM 751 C CA . ASP A 1 89 ? 14.922 3.176 -2.763 1.00 95.25 89 ASP A CA 1
ATOM 752 C C . ASP A 1 89 ? 16.005 2.810 -3.778 1.00 95.25 89 ASP A C 1
ATOM 754 O O . ASP A 1 89 ? 17.149 2.522 -3.432 1.00 95.25 89 ASP A O 1
ATOM 758 N N . GLY A 1 90 ? 15.636 2.837 -5.051 1.00 92.88 90 GLY A N 1
ATOM 759 C CA . GLY A 1 90 ? 16.552 2.646 -6.162 1.00 92.88 90 GLY A CA 1
ATOM 760 C C . GLY A 1 90 ? 16.082 3.402 -7.395 1.00 92.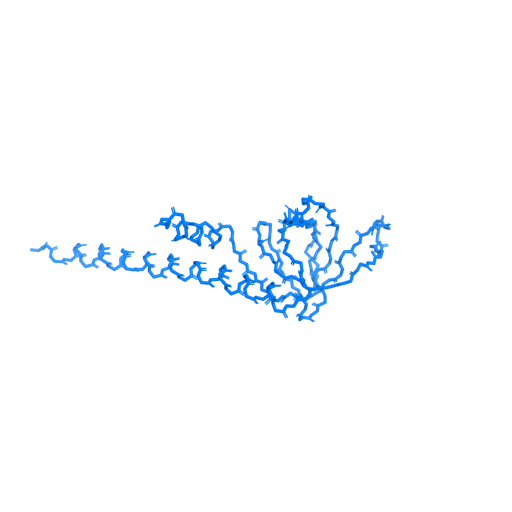88 90 GLY A C 1
ATOM 761 O O . GLY A 1 90 ? 15.090 4.134 -7.374 1.00 92.88 90 GLY A O 1
ATOM 762 N N . VAL A 1 91 ? 16.791 3.208 -8.502 1.00 88.44 91 VAL A N 1
ATOM 763 C CA . VAL A 1 91 ? 16.440 3.830 -9.780 1.00 88.44 91 VAL A CA 1
ATOM 764 C C . VAL A 1 91 ? 15.560 2.872 -10.579 1.00 88.44 91 VAL A C 1
ATOM 766 O O . VAL A 1 91 ? 15.912 1.714 -10.809 1.00 88.44 91 VAL A O 1
ATOM 769 N N . GLY A 1 92 ? 14.384 3.338 -10.994 1.00 81.62 92 GLY A N 1
ATOM 770 C CA . GLY A 1 92 ? 13.487 2.588 -11.866 1.00 81.62 92 GLY A CA 1
ATOM 771 C C . GLY A 1 92 ? 14.121 2.372 -13.239 1.00 81.62 92 GLY A C 1
ATOM 772 O O . GLY A 1 92 ? 14.457 3.335 -13.927 1.00 81.62 92 GLY A O 1
ATOM 773 N N . HIS A 1 93 ? 14.242 1.113 -13.665 1.00 70.62 93 HIS A N 1
ATOM 774 C CA . HIS A 1 93 ? 15.007 0.731 -14.860 1.00 70.62 93 HIS A CA 1
ATOM 775 C C . HIS A 1 93 ? 14.541 1.416 -16.164 1.00 70.62 93 HIS A C 1
ATOM 777 O O . HIS A 1 93 ? 15.347 1.658 -17.054 1.00 70.62 93 HIS A O 1
ATOM 783 N N . HIS A 1 94 ? 13.252 1.762 -16.277 1.00 70.19 94 HIS A N 1
ATOM 784 C CA . HIS A 1 94 ? 12.676 2.317 -17.514 1.00 70.19 94 HIS A CA 1
ATOM 785 C C . HIS A 1 94 ? 12.476 3.834 -17.506 1.00 70.19 94 HIS A C 1
ATOM 787 O O . HIS A 1 94 ? 12.566 4.460 -18.556 1.00 70.19 94 HIS A O 1
ATOM 793 N N . HIS A 1 95 ? 12.198 4.431 -16.348 1.00 69.31 95 HIS A N 1
ATOM 794 C CA . HIS A 1 95 ? 11.889 5.863 -16.253 1.00 69.31 95 HIS A CA 1
ATOM 795 C C . HIS A 1 95 ? 13.000 6.664 -15.571 1.00 69.31 95 HIS A C 1
ATOM 797 O O . HIS A 1 95 ? 12.907 7.884 -15.499 1.00 69.31 95 HIS A O 1
ATOM 803 N N . LYS A 1 96 ? 14.055 5.992 -15.078 1.00 81.81 96 LYS A N 1
ATOM 804 C CA . LYS A 1 96 ? 15.152 6.584 -14.294 1.00 81.81 96 LYS A CA 1
ATOM 805 C C . LYS A 1 96 ? 14.666 7.445 -13.117 1.00 81.81 96 LYS A C 1
ATOM 807 O O . LYS A 1 96 ? 15.372 8.329 -12.646 1.00 81.81 96 LYS A O 1
ATOM 812 N N . THR A 1 97 ? 13.458 7.177 -12.631 1.00 84.94 97 THR A N 1
ATOM 813 C CA . THR A 1 97 ? 12.837 7.842 -11.487 1.00 84.94 97 THR A CA 1
ATOM 814 C C . THR A 1 97 ? 13.118 7.076 -10.205 1.00 84.94 97 THR A C 1
ATOM 816 O O . THR A 1 97 ? 13.349 5.864 -10.232 1.00 84.94 97 THR A O 1
ATOM 819 N N . LEU A 1 98 ? 13.054 7.774 -9.070 1.00 92.19 98 LEU A N 1
ATOM 820 C CA . LEU A 1 98 ? 13.099 7.145 -7.754 1.00 92.19 98 LEU A CA 1
ATOM 821 C C . LEU A 1 98 ? 11.969 6.111 -7.630 1.00 92.19 98 LEU A C 1
ATOM 823 O O . LEU A 1 98 ? 10.793 6.443 -7.798 1.00 92.19 98 LEU A O 1
ATOM 827 N N . CYS A 1 99 ? 12.337 4.869 -7.333 1.00 94.88 99 CYS A N 1
ATOM 828 C CA . CYS A 1 99 ? 11.434 3.735 -7.214 1.00 94.88 99 CYS A CA 1
ATOM 829 C C . CYS A 1 99 ? 11.661 3.036 -5.873 1.00 94.88 99 CYS A C 1
ATOM 831 O O . CYS A 1 99 ? 12.797 2.723 -5.520 1.00 94.88 99 CYS A O 1
ATOM 833 N N . ARG A 1 100 ? 10.580 2.779 -5.135 1.00 96.44 100 ARG A N 1
ATOM 834 C CA . ARG A 1 100 ? 10.597 1.935 -3.939 1.00 96.44 100 ARG A CA 1
ATOM 835 C C . ARG A 1 100 ? 10.521 0.469 -4.356 1.00 96.44 100 ARG A C 1
ATOM 837 O O . ARG A 1 100 ? 9.491 0.027 -4.869 1.00 96.44 100 ARG A O 1
ATOM 844 N N . TYR A 1 101 ? 11.571 -0.296 -4.095 1.00 96.75 101 TYR A N 1
ATOM 845 C CA . TYR A 1 101 ? 11.569 -1.741 -4.295 1.00 96.75 101 TYR A CA 1
ATOM 846 C C . TYR A 1 101 ? 11.092 -2.435 -3.018 1.00 96.75 101 TYR A C 1
ATOM 848 O O . TYR A 1 101 ? 11.654 -2.236 -1.942 1.00 96.75 101 TYR A O 1
ATOM 856 N N . VAL A 1 102 ? 10.019 -3.216 -3.153 1.00 97.25 102 VAL A N 1
ATOM 857 C CA . VAL A 1 102 ? 9.421 -4.031 -2.091 1.00 97.25 102 VAL A CA 1
ATOM 858 C C . VAL A 1 102 ? 9.558 -5.494 -2.495 1.00 97.25 102 VAL A C 1
ATOM 860 O O . VAL A 1 102 ? 8.795 -6.006 -3.321 1.00 97.25 102 VAL A O 1
ATOM 863 N N . GLU A 1 103 ? 10.555 -6.155 -1.925 1.00 96.12 103 GLU A N 1
ATOM 864 C CA . GLU A 1 103 ? 10.884 -7.556 -2.172 1.00 96.12 103 GLU A CA 1
ATOM 865 C C . GLU A 1 103 ? 9.920 -8.513 -1.457 1.00 96.12 103 GLU A C 1
ATOM 867 O O . GLU A 1 103 ? 9.047 -8.133 -0.656 1.00 96.12 103 GLU A O 1
ATOM 872 N N . ARG A 1 104 ? 10.083 -9.810 -1.727 1.00 94.06 104 ARG A N 1
ATOM 873 C CA . ARG A 1 104 ? 9.377 -10.859 -0.984 1.00 94.06 104 ARG A CA 1
ATOM 874 C C . ARG A 1 104 ? 9.593 -10.704 0.524 1.00 94.06 104 ARG A C 1
ATOM 876 O O . ARG A 1 104 ? 10.707 -10.617 1.014 1.00 94.06 104 ARG A O 1
ATOM 883 N N . GLY A 1 105 ? 8.491 -10.708 1.271 1.00 92.88 105 GLY A N 1
ATOM 884 C CA . GLY A 1 105 ? 8.506 -10.566 2.732 1.00 92.88 105 GLY A CA 1
ATOM 885 C C . GLY A 1 105 ? 8.519 -9.120 3.234 1.00 92.88 105 GLY A C 1
ATOM 886 O O . GLY A 1 105 ? 8.178 -8.904 4.390 1.00 92.88 105 GLY A O 1
ATOM 887 N N . GLN A 1 106 ? 8.791 -8.133 2.374 1.00 95.94 106 GLN A N 1
ATOM 888 C CA . GLN A 1 106 ? 8.815 -6.714 2.755 1.00 95.94 106 GLN A CA 1
ATOM 889 C C . GLN A 1 106 ? 7.437 -6.03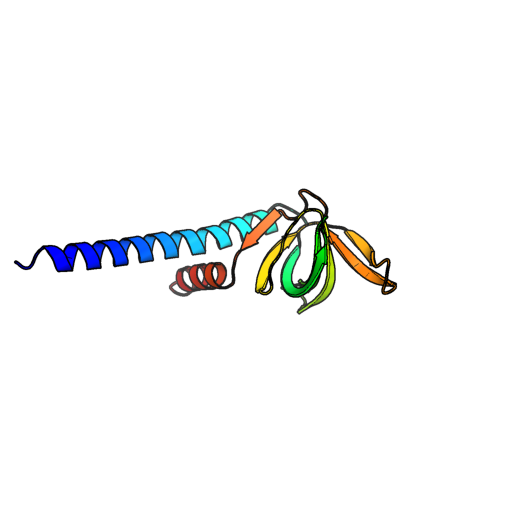6 2.687 1.00 95.94 106 GLN A C 1
ATOM 891 O O . GLN A 1 106 ? 7.253 -4.936 3.192 1.00 95.94 106 GLN A O 1
ATOM 896 N N . LEU A 1 107 ? 6.423 -6.702 2.125 1.00 96.38 107 LEU A N 1
ATOM 897 C CA . LEU A 1 107 ? 5.018 -6.342 2.344 1.00 96.38 107 LEU A CA 1
ATOM 898 C C . LEU A 1 107 ? 4.529 -7.044 3.615 1.00 96.38 107 LEU A C 1
ATOM 900 O O . LEU A 1 107 ? 4.222 -8.238 3.590 1.00 96.38 107 LEU A O 1
ATOM 904 N N . LEU A 1 108 ? 4.448 -6.287 4.706 1.00 95.62 108 LEU A N 1
ATOM 905 C CA . LEU A 1 108 ? 4.268 -6.796 6.068 1.00 95.62 108 LEU A CA 1
ATOM 906 C C . LEU A 1 108 ? 2.798 -6.978 6.439 1.00 95.62 108 LEU A C 1
ATOM 908 O O . LEU A 1 108 ? 2.424 -7.944 7.104 1.00 95.62 108 LEU A O 1
ATOM 912 N N . ALA A 1 109 ? 1.954 -6.044 6.007 1.00 95.56 109 ALA A N 1
ATOM 913 C CA . ALA A 1 109 ? 0.514 -6.095 6.206 1.00 95.56 109 ALA A CA 1
ATOM 914 C C . ALA A 1 109 ? -0.215 -5.321 5.106 1.00 95.56 109 ALA A C 1
ATOM 916 O O . ALA A 1 109 ? 0.355 -4.449 4.449 1.00 95.56 109 ALA A O 1
ATOM 917 N N . ARG A 1 110 ? -1.497 -5.642 4.923 1.00 96.12 110 ARG A N 1
ATOM 918 C CA . ARG A 1 110 ? -2.398 -4.937 4.012 1.00 96.12 110 ARG A CA 1
ATOM 919 C C . ARG A 1 110 ? -3.779 -4.782 4.628 1.00 96.12 110 ARG A C 1
ATOM 921 O O . ARG A 1 110 ? -4.228 -5.664 5.360 1.00 96.12 110 ARG A O 1
ATOM 928 N N . ALA A 1 111 ? -4.449 -3.695 4.287 1.00 96.19 111 ALA A N 1
ATOM 929 C CA . ALA A 1 111 ? -5.824 -3.441 4.671 1.00 96.19 111 ALA A CA 1
ATOM 930 C C . ALA A 1 111 ? -6.542 -2.628 3.592 1.00 96.19 111 ALA A C 1
ATOM 932 O O . ALA A 1 111 ? -5.936 -1.922 2.784 1.00 96.19 111 ALA A O 1
ATOM 933 N N . SER A 1 112 ? -7.863 -2.715 3.579 1.00 94.56 112 SER A N 1
ATOM 934 C CA . SER A 1 112 ? -8.708 -1.953 2.670 1.00 94.56 112 SER A CA 1
ATOM 935 C C . SER A 1 112 ? -9.137 -0.608 3.275 1.00 94.56 112 SER A C 1
ATOM 937 O O . SER A 1 112 ? -9.087 -0.383 4.486 1.00 94.56 112 SER A O 1
ATOM 939 N N . LYS A 1 113 ? -9.680 0.291 2.442 1.00 91.06 113 LYS A N 1
ATOM 940 C CA . LYS A 1 113 ? -10.402 1.488 2.924 1.00 91.06 113 LYS A CA 1
ATOM 941 C C . LYS A 1 113 ? -11.586 1.153 3.835 1.00 91.06 113 LYS A C 1
ATOM 943 O O . LYS A 1 113 ? -12.020 2.014 4.599 1.00 91.06 113 LYS A O 1
ATOM 948 N N . ARG A 1 114 ? -12.167 -0.042 3.702 1.00 91.19 114 ARG A N 1
ATOM 949 C CA . ARG A 1 114 ? -13.276 -0.501 4.543 1.00 91.19 114 ARG A CA 1
ATOM 950 C C . ARG A 1 114 ? -12.770 -0.859 5.939 1.00 91.19 114 ARG A C 1
ATOM 952 O O . ARG A 1 114 ? -13.366 -0.397 6.904 1.00 91.19 114 ARG A O 1
ATOM 959 N N . ASP A 1 115 ? -11.635 -1.545 6.020 1.00 93.62 115 ASP A N 1
ATOM 960 C CA . ASP A 1 115 ? -10.956 -1.904 7.272 1.00 93.62 115 ASP A CA 1
ATOM 961 C C . ASP A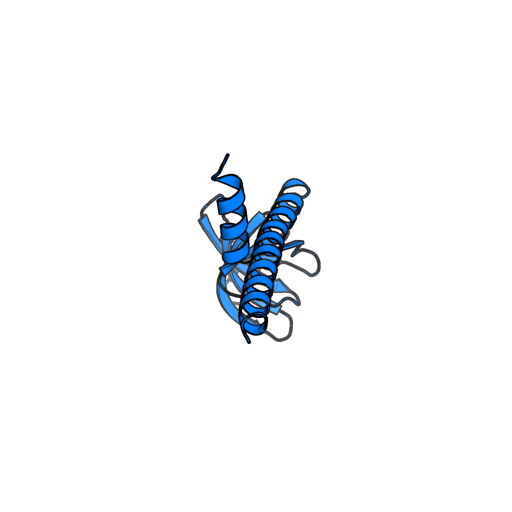 1 115 ? -10.615 -0.646 8.083 1.00 93.62 115 ASP A C 1
ATOM 963 O O . ASP A 1 115 ? -11.000 -0.525 9.245 1.00 93.62 115 ASP A O 1
ATOM 967 N N . ARG A 1 116 ? -10.011 0.362 7.428 1.00 92.00 116 ARG A N 1
ATOM 968 C CA . ARG A 1 116 ? -9.744 1.675 8.042 1.00 92.00 116 ARG A CA 1
ATOM 969 C C . ARG A 1 116 ? -11.013 2.319 8.593 1.00 92.00 116 ARG A C 1
ATOM 971 O O . ARG A 1 116 ? -11.022 2.803 9.717 1.00 92.00 116 ARG A O 1
ATOM 978 N N . ARG A 1 117 ? -12.092 2.349 7.805 1.00 91.38 117 ARG A N 1
ATOM 979 C CA . ARG A 1 117 ? -13.366 2.964 8.215 1.00 91.38 117 ARG A CA 1
ATOM 980 C C . ARG A 1 117 ? -14.047 2.207 9.351 1.00 91.38 117 ARG A C 1
ATOM 982 O O . ARG A 1 117 ? -14.695 2.835 10.179 1.00 91.38 117 ARG A O 1
ATOM 989 N N . ALA A 1 118 ? -13.947 0.881 9.385 1.00 90.00 118 ALA A N 1
ATOM 990 C CA . ALA A 1 118 ? -14.434 0.083 10.504 1.00 90.00 118 ALA A CA 1
ATOM 991 C C . ALA A 1 118 ? -13.674 0.439 11.787 1.00 90.00 118 ALA A C 1
ATOM 993 O O . ALA A 1 118 ? -14.305 0.825 12.764 1.00 90.00 118 ALA A O 1
ATOM 994 N N . TYR A 1 119 ? -12.341 0.454 11.729 1.00 91.56 119 TYR A N 1
ATOM 995 C CA . TYR A 1 119 ? -11.505 0.848 12.859 1.00 91.56 119 TYR A CA 1
ATOM 996 C C . TYR A 1 119 ? -11.788 2.269 13.354 1.00 91.56 119 TYR A C 1
ATOM 998 O O . TYR A 1 119 ? -11.987 2.467 14.548 1.00 91.56 119 TYR A O 1
ATOM 1006 N N . MET A 1 120 ? -11.855 3.261 12.457 1.00 89.62 120 MET A N 1
ATOM 1007 C CA . MET A 1 120 ? -12.133 4.640 12.870 1.00 89.62 120 MET A CA 1
ATOM 1008 C C . MET A 1 120 ? -13.493 4.751 13.560 1.00 89.62 120 MET A C 1
ATOM 1010 O O . MET A 1 120 ? -13.576 5.382 14.604 1.00 89.62 120 MET A O 1
ATOM 1014 N N . ARG A 1 121 ? -14.540 4.095 13.039 1.00 88.38 121 ARG A N 1
ATOM 1015 C CA . ARG A 1 121 ? -15.867 4.098 13.680 1.00 88.38 121 ARG A CA 1
ATOM 1016 C C . ARG A 1 121 ? -15.834 3.534 15.096 1.00 88.38 121 ARG A C 1
ATOM 1018 O O . ARG A 1 121 ? -16.488 4.095 15.958 1.00 88.38 121 ARG A O 1
ATOM 1025 N N . GLU A 1 122 ? -15.076 2.468 15.340 1.00 87.31 122 GLU A N 1
ATOM 1026 C CA . GLU A 1 122 ? -14.939 1.892 16.685 1.00 87.31 122 GLU A CA 1
ATOM 1027 C C . GLU A 1 122 ? -14.203 2.825 17.661 1.00 87.31 122 GLU A C 1
ATOM 1029 O O . GLU A 1 122 ? -14.519 2.819 18.842 1.00 87.31 122 GLU A O 1
ATOM 1034 N N . ASN A 1 123 ? -13.264 3.646 17.176 1.00 82.62 123 ASN A N 1
ATOM 1035 C CA . ASN A 1 123 ? -12.440 4.53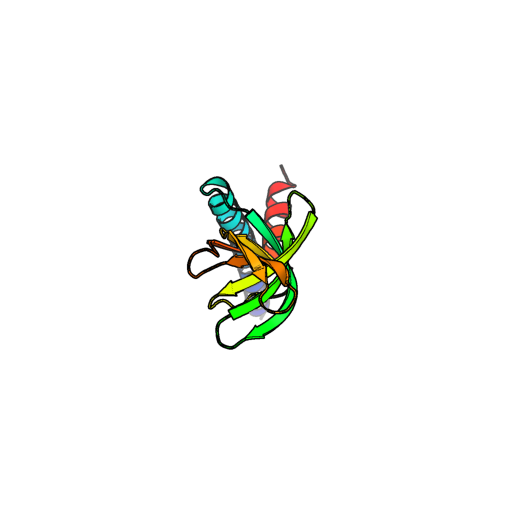7 18.009 1.00 82.62 123 ASN A CA 1
ATOM 1036 C C . ASN A 1 123 ? -12.935 5.996 18.048 1.00 82.62 123 ASN A C 1
ATOM 1038 O O . ASN A 1 123 ? -12.352 6.812 18.747 1.00 82.62 123 ASN A O 1
ATOM 1042 N N . SER A 1 124 ? -13.976 6.347 17.286 1.00 74.62 124 SER A N 1
ATOM 1043 C CA . SER A 1 124 ? -14.590 7.691 17.305 1.00 74.62 124 SER A CA 1
ATOM 1044 C C . SER A 1 124 ? -15.715 7.812 18.341 1.00 74.62 124 SER A C 1
ATOM 1046 O O . SER A 1 124 ? -16.329 8.865 18.453 1.00 74.62 124 SER A O 1
ATOM 1048 N N . VAL A 1 125 ? -16.043 6.714 19.031 1.00 57.78 125 VAL A N 1
ATOM 1049 C CA . VAL A 1 125 ? -17.114 6.620 20.044 1.00 57.78 125 VAL A CA 1
ATOM 1050 C C . VAL A 1 125 ? -16.502 6.590 21.457 1.00 57.78 125 VAL A C 1
ATOM 1052 O O . VAL A 1 125 ? -17.092 6.071 22.397 1.00 57.78 125 VAL A O 1
ATOM 1055 N N . SER A 1 126 ? -15.280 7.100 21.603 1.00 45.38 126 SER A N 1
ATOM 1056 C CA . SER A 1 126 ? -14.541 7.238 22.864 1.00 45.38 126 SER A CA 1
ATOM 1057 C C . SER A 1 126 ? -14.227 8.707 23.082 1.00 45.38 126 SER A C 1
ATOM 1059 O O . SER A 1 126 ? -14.361 9.150 24.239 1.00 45.38 126 SER A O 1
#

Mean predicted aligned error: 7.69 Å

Nearest PDB structures (foldseek):
  4gop-assembly2_Y  TM=6.017E-01  e=3.179E-01  Mycosarcoma maydis
  4p72-assembly1_A  TM=6.488E-01  e=2.076E+00  Pseudomonas aeruginosa PAO1
  2a27-assembly4_H  TM=5.475E-01  e=1.741E+00  Homo sapiens
  6paw-assembly3_E  TM=5.828E-01  e=3.731E+00  Homo sapiens

pLDDT: mean 86.23, std 14.58, range [45.38, 98.12]

Foldseek 3Di:
DPVPVVVVVVVVVVVVVVVLVVLLVLVVQQVVQVVVDVWFKKFFAAWDDDDPFWTWTWIATPVPRDIAIETAGNDDDDHQKIWTFDFDWDQDPPPRGIYTYGYPPRRPGIHHPSSVVSNCVVVVVD

Solvent-accessible surface area (backbone atoms only — not comparable to full-atom values): 6716 Å² total; per-residue (Å²): 146,65,73,73,60,56,56,55,52,51,52,51,50,50,52,49,52,54,49,44,52,56,29,20,50,38,33,50,56,29,54,56,52,39,77,75,41,97,42,47,53,30,31,31,69,40,67,81,42,85,51,99,62,22,25,36,30,34,34,27,36,64,93,76,63,50,73,41,42,30,39,32,40,75,36,90,77,55,65,53,31,34,35,27,30,40,68,50,80,45,68,32,92,87,77,72,39,69,19,39,41,22,48,80,78,25,66,72,34,63,32,47,64,63,13,50,51,37,36,49,59,69,64,71,78,114

Radius of gyration: 18.53 Å; Cα contacts (8 Å, |Δi|>4): 228; chains: 1; bounding box: 62×32×40 Å

Secondary structure (DSSP, 8-state):
--HHHHHHHHHHHHHHHHHHHHHHHHHHHHHHHHHHTT-EEEEEEEEEEEETTEEEEEEEETTT--EEEEEEET----TT-EEEE--EEEE-TTT-SEEEEE-TTTEEEEE-HHHHHHHHHHHS--